Protei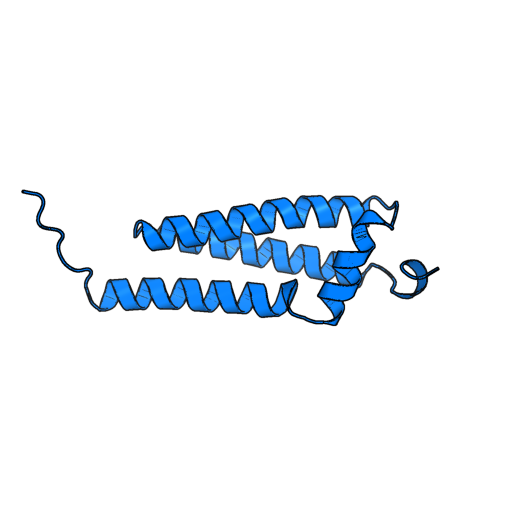n AF-A0A089JV48-F1 (afdb_monomer_lite)

Foldseek 3Di:
DPPPDPDDPVLVVLLVVLVVLLVVLCCVQCVPPLNVVLLVLLVVDPDPLSVVLVVLVVVLVVLSVQLNVCSVVSVSVSSVVSSVVSVVSSVVSVVSSVPDDPVSSVD

Sequence (107 aa):
MDLISEPSVLQLYKKSFILELLQTKIQEFYYNSQNQHKLSLLSLHPSNLARQIEEDLIIIDELIIGIERNVGCGNLKRALHFLWILQDLIIQSQEQLNKLDYLELVG

pLDDT: mean 88.79, std 13.88, range [40.84, 98.56]

Secondary structure (DSSP, 8-state):
----PPPPHHHHHHHHHHHHHHHHHHHHHHS-HHHHHHHHHGGG---HHHHHHHHHHHHHHHHHHHHHHHHHTT-HHHHHHHHHHHHHHHHHHHHHHHHS-TTTS--

Structure (mmCIF, N/CA/C/O backbone):
data_AF-A0A089JV48-F1
#
_entry.id   AF-A0A089JV48-F1
#
loop_
_atom_site.group_PDB
_atom_site.id
_atom_site.type_symbol
_atom_site.label_atom_id
_atom_site.label_alt_id
_atom_site.label_comp_id
_atom_site.label_asym_id
_atom_site.label_entity_id
_atom_site.label_seq_id
_atom_site.pdbx_PDB_ins_code
_atom_site.Cartn_x
_atom_site.Cartn_y
_atom_site.Cartn_z
_atom_site.occupancy
_atom_site.B_iso_or_equiv
_atom_site.auth_seq_id
_atom_site.auth_comp_id
_atom_site.auth_asym_id
_atom_site.auth_atom_id
_atom_site.pdbx_PDB_model_num
ATOM 1 N N . MET A 1 1 ? 7.020 -5.765 -38.624 1.00 40.84 1 MET A N 1
ATOM 2 C CA . MET A 1 1 ? 7.973 -6.437 -37.719 1.00 40.84 1 MET A CA 1
ATOM 3 C C . MET A 1 1 ? 8.401 -5.389 -36.719 1.00 40.84 1 MET A C 1
ATOM 5 O O . MET A 1 1 ? 9.285 -4.600 -37.026 1.00 40.84 1 MET A O 1
ATOM 9 N N . ASP A 1 2 ? 7.705 -5.313 -35.589 1.00 43.28 2 ASP A N 1
ATOM 10 C CA . ASP A 1 2 ? 8.094 -4.401 -34.519 1.00 43.28 2 ASP A CA 1
ATOM 11 C C . ASP A 1 2 ? 9.310 -5.008 -33.826 1.00 43.28 2 ASP A C 1
ATOM 13 O O . ASP A 1 2 ? 9.220 -6.036 -33.155 1.00 43.28 2 ASP A O 1
ATOM 17 N N . LEU A 1 3 ? 10.476 -4.413 -34.075 1.00 48.50 3 LEU A N 1
ATOM 18 C CA . LEU A 1 3 ? 11.676 -4.672 -33.296 1.00 48.50 3 LEU A CA 1
ATOM 19 C C . LEU A 1 3 ? 11.360 -4.268 -31.857 1.00 48.50 3 LEU A C 1
ATOM 21 O O . LEU A 1 3 ? 11.338 -3.083 -31.529 1.00 48.50 3 LEU A O 1
ATOM 25 N N . ILE A 1 4 ? 11.099 -5.258 -31.005 1.00 57.00 4 ILE A N 1
ATOM 26 C CA . ILE A 1 4 ? 11.140 -5.090 -29.556 1.00 57.00 4 ILE A CA 1
ATOM 27 C C . ILE A 1 4 ? 12.598 -4.757 -29.240 1.00 57.00 4 ILE A C 1
ATOM 29 O O . ILE A 1 4 ? 13.436 -5.640 -29.086 1.00 57.00 4 ILE A O 1
ATOM 33 N N . SER A 1 5 ? 12.930 -3.468 -29.254 1.00 62.91 5 SER A N 1
ATOM 34 C CA . SER A 1 5 ? 14.225 -2.980 -28.806 1.00 62.91 5 SER A CA 1
ATOM 35 C C . SER A 1 5 ? 14.360 -3.348 -27.336 1.00 62.91 5 SER A C 1
ATOM 37 O O . SER A 1 5 ? 13.521 -2.933 -26.529 1.00 62.91 5 SER A O 1
ATOM 39 N N . GLU A 1 6 ? 15.380 -4.132 -26.990 1.00 68.19 6 GLU A N 1
ATOM 40 C CA . GLU A 1 6 ? 15.662 -4.458 -25.596 1.00 68.19 6 GLU A CA 1
ATOM 41 C C . GLU A 1 6 ? 15.751 -3.165 -24.767 1.00 68.19 6 GLU A C 1
ATOM 43 O O . GLU A 1 6 ? 16.364 -2.181 -25.205 1.00 68.19 6 GLU A O 1
ATOM 48 N N . PRO A 1 7 ? 15.108 -3.116 -23.587 1.00 70.81 7 PRO A N 1
ATOM 49 C CA . PRO A 1 7 ? 15.175 -1.942 -22.734 1.00 70.81 7 PRO A CA 1
ATOM 50 C C . PRO A 1 7 ? 16.629 -1.680 -22.342 1.00 70.81 7 PRO A C 1
ATOM 52 O O . PRO A 1 7 ? 17.348 -2.586 -21.923 1.00 70.81 7 PRO A O 1
ATOM 55 N N . SER A 1 8 ? 17.067 -0.423 -22.450 1.00 84.81 8 SER A N 1
ATOM 56 C CA . SER A 1 8 ? 18.427 -0.060 -22.054 1.00 84.81 8 SER A CA 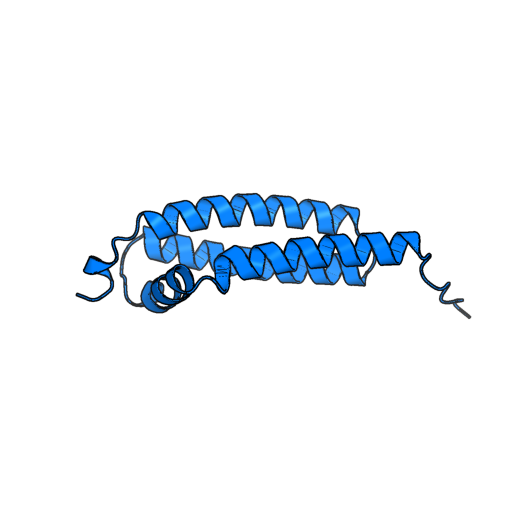1
ATOM 57 C C . SER A 1 8 ? 18.671 -0.395 -20.579 1.00 84.81 8 SER A C 1
ATOM 59 O O . SER A 1 8 ? 17.765 -0.291 -19.747 1.00 84.81 8 SER A O 1
ATOM 61 N N . VAL A 1 9 ? 19.914 -0.735 -20.230 1.00 86.38 9 VAL A N 1
ATOM 62 C CA . VAL A 1 9 ? 20.323 -1.033 -18.842 1.00 86.38 9 VAL A CA 1
ATOM 63 C C . VAL A 1 9 ? 19.876 0.071 -17.874 1.00 86.38 9 VAL A C 1
ATOM 65 O O . VAL A 1 9 ? 19.382 -0.207 -16.784 1.00 86.38 9 VAL A O 1
ATOM 68 N N . LEU A 1 10 ? 19.953 1.335 -18.303 1.00 86.81 10 LEU A N 1
ATOM 69 C CA . LEU A 1 10 ? 19.480 2.477 -17.520 1.00 86.81 10 LEU A CA 1
ATOM 70 C C . LEU A 1 10 ? 17.962 2.449 -17.278 1.00 86.81 10 LEU A C 1
ATOM 72 O O . LEU A 1 10 ? 17.510 2.830 -16.199 1.00 86.81 10 LEU A O 1
ATOM 76 N N . GLN A 1 11 ? 17.157 2.033 -18.260 1.00 87.44 11 GLN A N 1
ATOM 77 C CA . GLN A 1 11 ? 15.716 1.877 -18.055 1.00 87.44 11 GLN A CA 1
ATOM 78 C C . GLN A 1 11 ? 15.400 0.734 -17.092 1.00 87.44 11 GLN A C 1
ATOM 80 O O . GLN A 1 11 ? 14.545 0.911 -16.226 1.00 87.44 11 GLN A O 1
ATOM 85 N N . LEU A 1 12 ? 16.092 -0.402 -17.209 1.00 90.12 12 LEU A N 1
ATOM 86 C CA . LEU A 1 12 ? 15.933 -1.525 -16.282 1.00 90.12 12 LEU A CA 1
ATOM 87 C C . LEU A 1 12 ? 16.265 -1.112 -14.844 1.00 90.12 12 LEU A C 1
ATOM 89 O O . LEU A 1 12 ? 15.479 -1.376 -13.938 1.00 90.12 12 LEU A O 1
ATOM 93 N N . TYR A 1 13 ? 17.359 -0.370 -14.650 1.00 93.38 13 TYR A N 1
ATOM 94 C CA . TYR A 1 13 ? 17.736 0.162 -13.341 1.00 93.38 13 TYR A CA 1
ATOM 95 C C . TYR A 1 13 ? 16.654 1.079 -12.753 1.00 93.38 13 TYR A C 1
ATOM 97 O O . TYR A 1 13 ? 16.238 0.904 -11.610 1.00 93.38 13 TYR A O 1
ATOM 105 N N . LYS A 1 14 ? 16.126 2.020 -13.547 1.00 93.12 14 LYS A N 1
ATOM 106 C CA . LYS A 1 14 ? 15.054 2.923 -13.092 1.00 93.12 14 LYS A CA 1
ATOM 107 C C . LYS A 1 14 ? 13.764 2.177 -12.738 1.00 93.12 14 LYS A C 1
ATOM 109 O O . LYS A 1 14 ? 13.102 2.557 -11.778 1.00 93.12 14 LYS A O 1
ATOM 114 N N . LYS A 1 15 ? 13.403 1.135 -13.497 1.00 95.00 15 LYS A N 1
ATOM 115 C CA . LYS A 1 15 ? 12.260 0.263 -13.175 1.00 95.00 15 LYS A CA 1
ATOM 116 C C . LYS A 1 15 ? 12.474 -0.441 -11.837 1.00 95.00 15 LYS A C 1
ATOM 118 O O . LYS A 1 15 ? 11.607 -0.356 -10.974 1.00 95.00 15 LYS A O 1
ATOM 123 N N . SER A 1 16 ? 13.637 -1.074 -11.666 1.00 95.56 16 SER A N 1
ATOM 124 C CA . SER A 1 16 ? 14.002 -1.786 -10.436 1.00 95.56 16 SER A CA 1
ATOM 125 C C . SER A 1 16 ? 13.942 -0.871 -9.218 1.00 95.56 16 SER A C 1
ATOM 127 O O . SER A 1 16 ? 13.335 -1.231 -8.220 1.00 95.56 16 SER A O 1
ATOM 129 N N . PHE A 1 17 ? 14.496 0.337 -9.327 1.00 96.81 17 PHE A N 1
ATOM 130 C CA . PHE A 1 17 ? 14.506 1.308 -8.236 1.00 96.81 17 PHE A CA 1
ATOM 131 C C . PHE A 1 17 ? 13.095 1.703 -7.770 1.00 96.81 17 PHE A C 1
ATOM 133 O O . PHE A 1 17 ? 12.824 1.739 -6.575 1.00 96.81 17 PHE A O 1
ATOM 140 N N . ILE A 1 18 ? 12.168 1.971 -8.700 1.00 97.31 18 ILE A N 1
ATOM 141 C CA . ILE A 1 18 ? 10.782 2.322 -8.340 1.00 97.31 18 ILE A CA 1
ATOM 142 C C . ILE A 1 18 ? 10.087 1.150 -7.636 1.00 97.31 18 ILE A C 1
ATOM 144 O O . ILE A 1 18 ? 9.384 1.368 -6.652 1.00 97.31 18 ILE A O 1
ATOM 148 N N . LEU A 1 19 ? 10.288 -0.080 -8.120 1.00 97.94 19 LEU A N 1
ATOM 149 C CA . LEU A 1 19 ? 9.699 -1.274 -7.505 1.00 97.94 19 LEU A CA 1
ATOM 150 C C . LEU A 1 19 ? 10.287 -1.559 -6.122 1.00 97.94 19 LEU A C 1
ATOM 152 O O . LEU A 1 19 ? 9.551 -1.946 -5.224 1.00 97.94 19 LEU A O 1
ATOM 156 N N . GLU A 1 20 ? 11.583 -1.332 -5.925 1.00 98.12 20 GLU A N 1
ATOM 157 C CA . GLU A 1 20 ? 12.237 -1.493 -4.624 1.00 98.12 20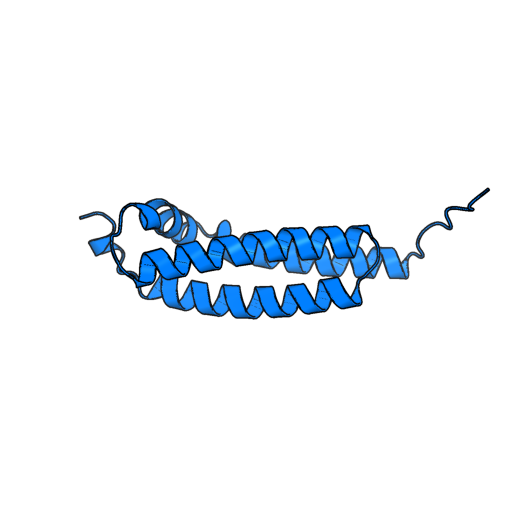 GLU A CA 1
ATOM 158 C C . GLU A 1 20 ? 11.691 -0.499 -3.589 1.00 98.12 20 GLU A C 1
ATOM 160 O O . GLU A 1 20 ? 11.371 -0.879 -2.458 1.00 98.12 20 GLU A O 1
ATOM 165 N N . LEU A 1 21 ? 11.496 0.762 -3.988 1.00 97.81 21 LEU A N 1
ATOM 166 C CA . LEU A 1 21 ? 10.843 1.754 -3.135 1.00 97.81 21 LEU A CA 1
ATOM 167 C C . LEU A 1 21 ? 9.400 1.359 -2.811 1.00 97.81 21 LEU A C 1
ATOM 169 O O . LEU A 1 21 ? 9.017 1.387 -1.644 1.00 97.81 21 LEU A O 1
ATOM 173 N N . LEU A 1 22 ? 8.615 0.959 -3.817 1.00 98.31 22 LEU A N 1
ATOM 174 C CA . LEU A 1 22 ? 7.247 0.475 -3.619 1.00 98.31 22 LEU A CA 1
ATOM 175 C C . LEU A 1 22 ? 7.211 -0.686 -2.618 1.00 98.31 22 LEU A C 1
ATOM 177 O O . LEU A 1 22 ? 6.461 -0.645 -1.644 1.00 98.31 22 LEU A O 1
ATOM 181 N N . GLN A 1 23 ? 8.068 -1.688 -2.821 1.00 97.75 23 GLN A N 1
ATOM 182 C CA . GLN A 1 23 ? 8.156 -2.865 -1.966 1.00 97.75 23 GLN A CA 1
ATOM 183 C C . GLN A 1 23 ? 8.515 -2.494 -0.527 1.00 97.75 23 GLN A C 1
ATOM 185 O O . GLN A 1 23 ? 7.947 -3.058 0.406 1.00 97.75 23 GLN A O 1
ATOM 190 N N . THR A 1 24 ? 9.421 -1.534 -0.342 1.00 97.62 24 THR A N 1
ATOM 191 C CA . THR A 1 24 ? 9.793 -1.026 0.983 1.00 97.62 24 THR A CA 1
ATOM 192 C C . THR A 1 24 ? 8.581 -0.427 1.693 1.00 97.62 24 THR A C 1
ATOM 194 O O . THR A 1 24 ? 8.335 -0.746 2.851 1.00 97.62 24 THR A O 1
ATOM 197 N N . LYS A 1 25 ? 7.762 0.367 0.993 1.00 96.75 25 LYS A N 1
ATOM 198 C CA . LYS A 1 25 ? 6.554 0.976 1.575 1.00 96.75 25 LYS A CA 1
ATOM 199 C C . LYS A 1 25 ? 5.474 -0.030 1.925 1.00 96.75 25 LYS A C 1
ATOM 201 O O . LYS A 1 25 ? 4.894 0.057 3.004 1.00 96.75 25 LYS A O 1
ATOM 206 N N . ILE A 1 26 ? 5.270 -1.028 1.072 1.00 96.50 26 ILE A N 1
ATOM 207 C CA . ILE A 1 26 ? 4.374 -2.145 1.376 1.00 96.50 26 ILE A CA 1
ATOM 208 C C . ILE A 1 26 ? 4.872 -2.899 2.621 1.00 96.50 26 ILE A C 1
ATOM 210 O O . ILE A 1 26 ? 4.074 -3.224 3.495 1.00 96.50 26 ILE A O 1
ATOM 214 N N . GLN A 1 27 ? 6.181 -3.150 2.738 1.00 95.56 27 GLN A N 1
ATOM 215 C CA . GLN A 1 27 ? 6.763 -3.826 3.905 1.00 95.56 27 GLN A CA 1
ATOM 216 C C . GLN A 1 27 ? 6.595 -3.023 5.196 1.00 95.56 27 GLN A C 1
ATOM 218 O O . GLN A 1 27 ? 6.111 -3.560 6.191 1.00 95.56 27 GLN A O 1
ATOM 223 N N . GLU A 1 28 ? 6.941 -1.737 5.169 1.00 94.44 28 GLU A N 1
ATOM 224 C CA . GLU A 1 28 ? 6.833 -0.840 6.323 1.00 94.44 28 GLU A CA 1
ATOM 225 C C . GLU A 1 28 ? 5.389 -0.707 6.825 1.00 94.44 28 GLU A C 1
ATOM 227 O O . GLU A 1 28 ? 5.172 -0.645 8.035 1.00 94.44 28 GLU A O 1
ATOM 232 N N . PHE A 1 29 ? 4.407 -0.686 5.917 1.00 95.69 29 PHE A N 1
ATOM 233 C CA . PHE A 1 29 ? 3.008 -0.462 6.270 1.00 95.69 29 PHE A CA 1
ATOM 234 C C . PHE A 1 29 ? 2.223 -1.761 6.493 1.00 95.69 29 PHE A C 1
ATOM 236 O O . PHE A 1 29 ? 1.752 -2.004 7.602 1.00 95.69 29 PHE A O 1
ATOM 243 N N . TYR A 1 30 ? 2.105 -2.621 5.477 1.00 93.38 30 TYR A N 1
ATOM 244 C CA . TYR A 1 30 ? 1.256 -3.818 5.527 1.00 93.38 30 TYR A CA 1
ATOM 245 C C . TYR A 1 30 ? 1.896 -5.010 6.228 1.00 93.38 30 TYR A C 1
ATOM 247 O O . TYR A 1 30 ? 1.173 -5.856 6.744 1.00 93.38 30 TYR A O 1
ATOM 255 N N . TYR A 1 31 ? 3.224 -5.124 6.222 1.00 92.31 31 TYR A N 1
ATOM 256 C CA . TYR A 1 31 ? 3.916 -6.278 6.813 1.00 92.31 31 TYR A CA 1
ATOM 257 C 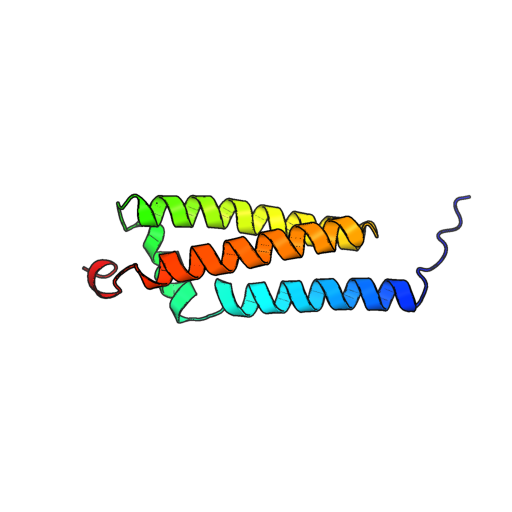C . TYR A 1 31 ? 4.512 -5.993 8.191 1.00 92.31 31 TYR A C 1
ATOM 259 O O . TYR A 1 31 ? 5.062 -6.888 8.834 1.00 92.31 31 TYR A O 1
ATOM 267 N N . ASN A 1 32 ? 4.329 -4.778 8.704 1.00 92.50 32 ASN A N 1
ATOM 268 C CA . ASN A 1 32 ? 4.555 -4.494 10.108 1.00 92.50 32 ASN A CA 1
ATOM 269 C C . ASN A 1 32 ? 3.507 -5.229 10.961 1.00 92.50 32 ASN A C 1
ATOM 271 O O . ASN A 1 32 ? 2.308 -4.990 10.829 1.00 92.50 32 ASN A O 1
ATOM 275 N N . SER A 1 33 ? 3.955 -6.104 11.864 1.00 89.31 33 SER A N 1
ATOM 276 C CA . SER A 1 33 ? 3.071 -6.962 12.666 1.00 89.31 33 SER A CA 1
ATOM 277 C C . SER A 1 33 ? 2.061 -6.190 13.524 1.00 89.31 33 SER A C 1
ATOM 279 O O . SER A 1 33 ? 0.951 -6.672 13.741 1.00 89.31 33 SER A O 1
ATOM 281 N N . GLN A 1 34 ? 2.415 -4.989 13.992 1.00 87.31 34 GLN A N 1
ATOM 282 C CA . GLN A 1 34 ? 1.497 -4.121 14.736 1.00 87.31 34 GLN A CA 1
ATOM 283 C C . GLN A 1 34 ? 0.364 -3.630 13.833 1.00 87.31 34 GLN A C 1
ATOM 285 O O . GLN A 1 34 ? -0.815 -3.755 14.171 1.00 87.31 34 GLN A O 1
ATOM 290 N N . ASN A 1 35 ? 0.719 -3.138 12.647 1.00 92.75 35 ASN A N 1
ATOM 291 C CA . ASN A 1 35 ? -0.262 -2.684 11.674 1.00 92.75 35 ASN A CA 1
ATOM 292 C C . ASN A 1 35 ? -1.156 -3.838 11.220 1.00 92.75 35 ASN A C 1
ATOM 294 O O . ASN A 1 35 ? -2.368 -3.692 11.267 1.00 92.75 35 ASN A O 1
ATOM 298 N N . GLN A 1 36 ? -0.593 -5.000 10.872 1.00 92.19 36 GLN A N 1
ATOM 299 C CA . GLN A 1 36 ? -1.368 -6.183 10.468 1.00 92.19 36 GLN A CA 1
ATOM 300 C C . GLN A 1 36 ? -2.475 -6.523 11.458 1.00 92.19 36 GLN A C 1
ATOM 302 O O . GLN A 1 36 ? -3.616 -6.761 11.062 1.00 92.19 36 GLN A O 1
ATOM 307 N N . HIS A 1 37 ? -2.144 -6.511 12.749 1.00 87.19 37 HIS A N 1
ATOM 308 C CA . HIS A 1 37 ? -3.120 -6.793 13.782 1.00 87.19 37 HIS A CA 1
ATOM 309 C C . HIS A 1 37 ? -4.233 -5.740 13.805 1.00 87.19 37 HIS A C 1
ATOM 311 O O . HIS A 1 37 ? -5.405 -6.102 13.748 1.00 87.19 37 HIS A O 1
ATOM 317 N N . LYS A 1 38 ? -3.896 -4.445 13.788 1.00 89.38 38 LYS A N 1
ATOM 318 C CA . LYS A 1 38 ? -4.901 -3.369 13.761 1.00 89.38 38 LYS A CA 1
ATOM 319 C C . LYS A 1 38 ? -5.775 -3.407 12.513 1.00 89.38 38 LYS A C 1
ATOM 321 O O . LYS A 1 38 ? -6.992 -3.317 12.628 1.00 89.38 38 LYS A O 1
ATOM 326 N N . LEU A 1 39 ? -5.164 -3.585 11.343 1.00 91.88 39 LEU A N 1
ATOM 327 C CA . LEU A 1 39 ? -5.859 -3.683 10.061 1.00 91.88 39 LEU A CA 1
ATOM 328 C C . LEU A 1 39 ? -6.860 -4.846 10.062 1.00 91.88 39 LEU A C 1
ATOM 330 O O . LEU A 1 39 ? -7.990 -4.676 9.617 1.00 91.88 39 LEU A O 1
ATOM 334 N N . SER A 1 40 ? -6.493 -6.000 10.638 1.00 89.81 40 SER A N 1
ATOM 335 C CA . SER A 1 40 ? -7.398 -7.157 10.740 1.00 89.81 40 SER A CA 1
ATOM 336 C C . SER A 1 40 ? -8.637 -6.914 11.609 1.00 89.81 40 SER A C 1
ATOM 338 O O . SER A 1 40 ? -9.628 -7.628 11.470 1.00 89.81 40 SER A O 1
ATOM 340 N N . LEU A 1 41 ? -8.594 -5.909 12.487 1.00 87.62 41 LEU A N 1
ATOM 341 C CA . LEU A 1 41 ? -9.663 -5.586 13.428 1.00 87.62 41 LEU A CA 1
ATOM 342 C C . LEU A 1 41 ? -10.522 -4.395 12.973 1.00 87.62 41 LEU A C 1
ATOM 344 O O . LEU A 1 41 ? -11.540 -4.126 13.603 1.00 87.62 41 LEU A O 1
ATOM 348 N N . LEU A 1 42 ? -10.163 -3.702 11.882 1.00 87.81 42 LEU A N 1
ATOM 349 C CA . LEU A 1 42 ? -10.884 -2.509 11.411 1.00 87.81 42 LEU A CA 1
ATOM 350 C C . LEU A 1 42 ? -12.375 -2.775 11.188 1.00 87.81 42 LEU A C 1
ATOM 352 O O . LEU A 1 42 ? -13.207 -2.061 11.741 1.00 87.81 42 LEU A O 1
ATOM 356 N N . SER A 1 43 ? -12.702 -3.857 10.476 1.00 84.19 43 SER A N 1
ATOM 357 C CA . SER A 1 43 ? -14.090 -4.239 10.171 1.00 84.19 43 SER A CA 1
ATOM 358 C C . SER A 1 43 ? -14.940 -4.562 11.405 1.00 84.19 43 SER A C 1
ATOM 360 O O . SER A 1 43 ? -16.170 -4.543 11.341 1.00 84.19 43 SER A O 1
ATOM 362 N N . LEU A 1 44 ? -14.295 -4.857 12.537 1.00 82.81 44 LEU A N 1
ATOM 363 C CA . LEU A 1 44 ? -14.957 -5.142 13.808 1.00 82.81 44 LEU A CA 1
ATOM 364 C C . LEU A 1 44 ? -15.203 -3.870 14.626 1.00 82.81 44 LEU A C 1
ATOM 366 O O . LEU A 1 44 ? -15.984 -3.902 15.574 1.00 82.81 44 LEU A O 1
ATOM 370 N N . HIS A 1 45 ? -14.567 -2.753 14.263 1.00 80.75 45 HIS A N 1
ATOM 371 C CA . HIS A 1 45 ? -14.626 -1.508 15.011 1.00 80.75 45 HIS A CA 1
ATOM 372 C C . HIS A 1 45 ? -15.571 -0.499 14.334 1.00 80.75 45 HIS A C 1
ATOM 374 O O . HIS A 1 45 ? -15.209 0.114 13.328 1.00 80.75 45 HIS A O 1
ATOM 380 N N . PRO A 1 46 ? -16.768 -0.230 14.888 1.00 79.25 46 PRO A N 1
ATOM 381 C CA . PRO A 1 46 ? -17.772 0.626 14.255 1.00 79.25 46 PRO A CA 1
ATOM 382 C C . PRO A 1 46 ? -17.479 2.124 14.467 1.00 79.25 46 PRO A C 1
ATOM 384 O O . PRO A 1 46 ? -18.330 2.873 14.948 1.00 79.25 46 PRO A O 1
ATOM 387 N N . SER A 1 47 ? -16.271 2.590 14.130 1.00 86.56 47 SER A N 1
ATOM 388 C CA . SER A 1 47 ? -15.915 4.014 14.178 1.00 86.56 47 SER A CA 1
ATOM 389 C C . SER A 1 47 ? -15.738 4.605 12.786 1.00 86.56 47 SER A C 1
ATOM 391 O O . SER A 1 47 ? -15.280 3.952 11.851 1.00 86.56 47 SER A O 1
ATOM 393 N N . ASN A 1 48 ? -16.054 5.897 12.661 1.00 88.38 48 ASN A N 1
ATOM 394 C CA . ASN A 1 48 ? -15.808 6.646 11.427 1.00 88.38 48 ASN A CA 1
ATOM 395 C C . ASN A 1 48 ? -14.327 6.631 11.030 1.00 88.38 48 ASN A C 1
ATOM 397 O O . ASN A 1 48 ? -14.026 6.633 9.843 1.00 88.38 48 ASN A O 1
ATOM 401 N N . LEU A 1 49 ? -13.424 6.593 12.016 1.00 89.31 49 LEU A N 1
ATOM 402 C CA . LEU A 1 49 ? -11.989 6.501 11.778 1.00 89.31 49 LEU A CA 1
ATOM 403 C C . LEU A 1 49 ? -11.606 5.146 11.170 1.00 89.31 49 LEU A C 1
ATOM 405 O O . LEU A 1 49 ? -10.859 5.123 10.202 1.00 89.31 49 LEU A O 1
ATOM 409 N N . ALA A 1 50 ? -12.140 4.036 11.692 1.00 89.81 50 ALA A N 1
ATOM 410 C CA . ALA A 1 50 ? -11.876 2.709 11.139 1.00 89.81 50 ALA A CA 1
ATOM 411 C C . ALA A 1 50 ? -12.368 2.599 9.688 1.00 89.81 50 ALA A C 1
ATOM 413 O O . ALA A 1 50 ? -11.608 2.182 8.819 1.00 89.81 50 ALA A O 1
ATOM 414 N N . ARG A 1 51 ? -13.585 3.085 9.406 1.00 91.06 51 ARG A N 1
ATOM 415 C CA . ARG A 1 51 ? -14.132 3.129 8.041 1.00 91.06 51 ARG A CA 1
ATOM 416 C C . ARG A 1 51 ? -13.284 3.984 7.096 1.00 91.06 51 ARG A C 1
ATOM 418 O O . ARG A 1 51 ? -13.070 3.598 5.955 1.00 91.06 51 ARG A O 1
ATOM 425 N N . GLN A 1 52 ? -12.798 5.135 7.563 1.00 92.69 52 GLN A N 1
ATOM 426 C CA . GLN A 1 52 ? -11.920 5.987 6.761 1.00 92.69 52 GLN A CA 1
ATOM 427 C C . GLN A 1 52 ? -10.601 5.278 6.429 1.00 92.69 52 GLN A C 1
ATOM 429 O O . GLN A 1 52 ? -10.164 5.330 5.286 1.00 92.69 52 GLN A O 1
ATOM 434 N N . ILE A 1 5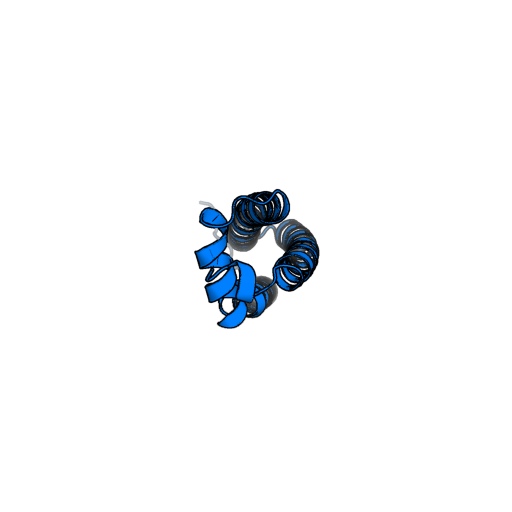3 ? -10.006 4.574 7.397 1.00 93.50 53 ILE A N 1
ATOM 435 C CA . ILE A 1 53 ? -8.800 3.782 7.143 1.00 93.50 53 ILE A CA 1
ATOM 436 C C . ILE A 1 53 ? -9.099 2.701 6.097 1.00 93.50 53 ILE A C 1
ATOM 438 O O . ILE A 1 53 ? -8.322 2.553 5.166 1.00 93.50 53 ILE A O 1
ATOM 442 N N . GLU A 1 54 ? -10.220 1.977 6.190 1.00 93.31 54 GLU A N 1
ATOM 443 C CA . GLU A 1 54 ? -10.599 0.975 5.177 1.00 93.31 54 GLU A CA 1
ATOM 444 C C . GLU A 1 54 ? -10.751 1.574 3.768 1.00 93.31 54 GLU A C 1
ATOM 446 O O . GLU A 1 54 ? -10.285 0.982 2.795 1.00 93.31 54 GLU A O 1
ATOM 451 N N . GLU A 1 55 ? -11.361 2.757 3.650 1.00 94.69 55 GLU A N 1
ATOM 452 C CA . GLU A 1 55 ? -11.463 3.489 2.381 1.00 94.69 55 GLU A CA 1
ATOM 453 C C . GLU A 1 55 ? -10.072 3.877 1.843 1.00 94.69 55 GLU A C 1
ATOM 455 O O . GLU A 1 55 ? -9.796 3.687 0.655 1.00 94.69 55 GLU A O 1
ATOM 460 N N . ASP A 1 56 ? -9.168 4.339 2.712 1.00 95.62 56 ASP A N 1
ATOM 461 C CA . ASP A 1 56 ? -7.787 4.663 2.345 1.00 95.62 56 ASP A CA 1
ATOM 462 C C . ASP A 1 56 ? -7.010 3.416 1.877 1.00 95.62 56 ASP A C 1
ATOM 464 O O . ASP A 1 56 ? -6.259 3.499 0.904 1.00 95.62 56 ASP A O 1
ATOM 468 N N . LEU A 1 57 ? -7.211 2.246 2.503 1.00 95.94 57 LEU A N 1
ATOM 469 C CA . LEU A 1 57 ? -6.565 0.985 2.098 1.00 95.94 57 LEU A CA 1
ATOM 470 C C . LEU A 1 57 ? -6.941 0.575 0.670 1.00 95.94 57 LEU A C 1
ATOM 472 O O . LEU A 1 57 ? -6.079 0.140 -0.091 1.00 95.94 57 LEU A O 1
ATOM 476 N N . ILE A 1 58 ? -8.203 0.768 0.275 1.00 96.88 58 ILE A N 1
ATOM 477 C CA . ILE A 1 58 ? -8.650 0.498 -1.100 1.00 96.88 58 ILE A CA 1
ATOM 478 C C . ILE A 1 58 ? -7.873 1.379 -2.085 1.00 96.88 58 ILE A C 1
ATOM 480 O O . ILE A 1 58 ? -7.374 0.897 -3.103 1.00 96.88 58 ILE A O 1
ATOM 484 N N . ILE A 1 59 ? -7.726 2.668 -1.770 1.00 97.81 59 ILE A N 1
ATOM 485 C CA . ILE A 1 59 ? -6.989 3.614 -2.616 1.00 97.81 59 ILE A CA 1
ATOM 486 C C . ILE A 1 59 ? -5.493 3.261 -2.649 1.00 97.81 59 ILE A C 1
ATOM 488 O O . ILE A 1 59 ? -4.867 3.327 -3.709 1.00 97.81 59 ILE A O 1
ATOM 492 N N . ILE A 1 60 ? -4.913 2.863 -1.513 1.00 97.88 60 ILE A N 1
ATOM 493 C CA . ILE A 1 60 ? -3.530 2.375 -1.417 1.00 97.88 60 ILE A CA 1
ATOM 494 C C . ILE A 1 60 ? -3.314 1.193 -2.372 1.00 97.88 60 ILE A C 1
ATOM 496 O O . ILE A 1 60 ? -2.358 1.210 -3.152 1.00 97.88 60 ILE A O 1
ATOM 500 N N . ASP A 1 61 ? -4.210 0.208 -2.371 1.00 97.94 61 ASP A N 1
ATOM 501 C CA . ASP A 1 61 ? -4.108 -0.974 -3.231 1.00 97.94 61 ASP A CA 1
ATOM 502 C C . ASP A 1 61 ? -4.220 -0.611 -4.720 1.00 97.94 61 ASP A C 1
ATOM 504 O O . ASP A 1 61 ? -3.434 -1.082 -5.552 1.00 97.94 61 ASP A O 1
ATOM 508 N N . GLU A 1 62 ? -5.134 0.297 -5.074 1.00 98.19 62 GLU A N 1
ATOM 509 C CA . GLU A 1 62 ? -5.247 0.816 -6.440 1.00 98.19 62 GLU A CA 1
ATOM 510 C C . GLU A 1 62 ? -3.981 1.559 -6.890 1.00 98.19 62 GLU A C 1
ATOM 512 O O . GLU A 1 62 ? -3.537 1.409 -8.037 1.00 98.19 62 GLU A O 1
ATOM 517 N N . LEU A 1 63 ? -3.365 2.341 -5.998 1.00 98.31 63 LEU A N 1
ATOM 518 C CA . LEU A 1 63 ? -2.109 3.037 -6.271 1.00 98.31 63 LEU A CA 1
ATOM 519 C C . LEU A 1 63 ? -0.958 2.051 -6.484 1.00 98.31 63 LEU A C 1
ATOM 521 O O . LEU A 1 63 ? -0.195 2.238 -7.433 1.00 98.31 63 LEU A O 1
ATOM 525 N N . ILE A 1 64 ? -0.855 0.992 -5.673 1.00 98.25 64 ILE A N 1
ATOM 526 C CA . ILE A 1 64 ? 0.151 -0.072 -5.834 1.00 98.25 64 ILE A CA 1
ATOM 527 C C . ILE A 1 64 ? 0.039 -0.692 -7.233 1.00 98.25 64 ILE A C 1
ATOM 529 O O . ILE A 1 64 ? 1.004 -0.653 -8.004 1.00 98.25 64 ILE A O 1
ATOM 533 N N . ILE A 1 65 ? -1.157 -1.156 -7.610 1.00 98.38 65 ILE A N 1
ATOM 534 C CA . ILE A 1 65 ? -1.423 -1.736 -8.938 1.00 98.38 65 ILE A CA 1
ATOM 535 C C . ILE A 1 65 ? -1.095 -0.722 -10.042 1.00 98.38 65 ILE A C 1
ATOM 537 O O . ILE A 1 65 ? -0.493 -1.049 -11.073 1.00 98.38 65 ILE A O 1
ATOM 541 N N . GLY A 1 66 ? -1.474 0.541 -9.835 1.00 98.25 66 GLY A N 1
ATOM 542 C CA . GLY A 1 66 ? -1.178 1.638 -10.744 1.00 98.25 66 GLY A CA 1
ATOM 543 C C . GLY A 1 66 ? 0.323 1.833 -10.965 1.00 98.25 66 GLY A C 1
ATOM 544 O O . GLY A 1 66 ? 0.750 2.027 -12.109 1.00 98.25 66 GLY A O 1
ATOM 545 N N . ILE A 1 67 ? 1.134 1.778 -9.909 1.00 98.56 67 ILE A N 1
ATOM 546 C CA . ILE A 1 67 ? 2.592 1.920 -9.983 1.00 98.56 67 ILE A CA 1
ATOM 547 C C . ILE A 1 67 ? 3.186 0.746 -10.757 1.00 98.56 67 ILE A C 1
ATOM 549 O O . ILE A 1 67 ? 3.876 0.978 -11.753 1.00 98.56 67 ILE A O 1
ATOM 553 N N . GLU A 1 68 ? 2.871 -0.491 -10.370 1.00 98.00 68 GLU A N 1
ATOM 554 C CA . GLU A 1 68 ? 3.387 -1.704 -11.016 1.00 98.00 68 GLU A CA 1
ATOM 555 C C . GLU A 1 68 ? 3.069 -1.727 -12.513 1.00 98.00 68 GLU A C 1
ATOM 557 O O . GLU A 1 68 ? 3.958 -1.927 -13.348 1.00 98.00 68 GLU A O 1
ATOM 562 N N . ARG A 1 69 ? 1.820 -1.413 -12.879 1.00 98.06 69 ARG A N 1
ATOM 563 C CA . ARG A 1 69 ? 1.395 -1.326 -14.279 1.00 98.06 69 ARG A CA 1
ATOM 564 C C . ARG A 1 69 ? 2.190 -0.275 -15.049 1.00 98.06 69 ARG A C 1
ATOM 566 O O . ARG A 1 69 ? 2.644 -0.538 -16.163 1.00 98.06 69 ARG A O 1
ATOM 573 N N . ASN A 1 70 ? 2.370 0.920 -14.483 1.00 97.88 70 ASN A N 1
ATOM 574 C CA . ASN A 1 70 ? 3.121 1.984 -15.151 1.00 97.88 70 ASN A CA 1
ATOM 575 C C . ASN A 1 70 ? 4.615 1.641 -15.276 1.00 97.88 70 ASN A C 1
ATOM 577 O O . ASN A 1 70 ? 5.206 1.934 -16.317 1.00 97.88 70 ASN A O 1
ATOM 581 N N . VAL A 1 71 ? 5.217 0.974 -14.286 1.00 97.00 71 VAL A N 1
ATOM 582 C CA . VAL A 1 71 ? 6.587 0.444 -14.390 1.00 97.00 71 VAL A CA 1
ATOM 583 C C . VAL A 1 71 ? 6.682 -0.605 -15.502 1.00 97.00 71 VAL A C 1
ATOM 585 O O . VAL A 1 71 ? 7.572 -0.515 -16.358 1.00 97.00 71 VAL A O 1
ATOM 588 N N . GLY A 1 72 ? 5.744 -1.555 -15.546 1.00 93.88 72 GLY A N 1
ATOM 589 C CA . GLY A 1 72 ? 5.655 -2.590 -16.578 1.00 93.88 72 GLY A CA 1
ATOM 590 C C . GLY A 1 72 ? 5.610 -1.992 -17.985 1.00 93.88 72 GLY A C 1
ATOM 591 O O . GLY A 1 72 ? 6.458 -2.309 -18.822 1.00 93.88 72 GLY A O 1
ATOM 592 N N . CYS A 1 73 ? 4.724 -1.015 -18.200 1.00 93.62 73 CYS A N 1
ATOM 593 C CA . CYS A 1 73 ? 4.576 -0.290 -19.467 1.00 93.62 73 CYS A CA 1
ATOM 594 C C . CYS A 1 73 ? 5.697 0.728 -19.764 1.00 93.62 73 CYS A C 1
ATOM 596 O O . CYS A 1 73 ? 5.669 1.370 -20.809 1.00 93.62 73 CYS A O 1
ATOM 598 N N . GLY A 1 74 ? 6.671 0.920 -18.866 1.00 92.81 74 GLY A N 1
ATOM 599 C CA . GLY A 1 74 ? 7.764 1.884 -19.053 1.00 92.81 74 GLY A CA 1
ATOM 600 C C . GLY A 1 74 ? 7.383 3.352 -18.824 1.00 92.81 74 GLY A C 1
ATOM 601 O O . GLY A 1 74 ? 8.202 4.240 -19.058 1.00 92.81 74 GLY A O 1
ATOM 602 N N . ASN A 1 75 ? 6.183 3.636 -18.313 1.00 96.00 75 ASN A N 1
ATOM 603 C CA . ASN A 1 75 ? 5.747 4.981 -17.942 1.00 96.00 75 ASN A CA 1
ATOM 604 C C . ASN A 1 75 ? 6.266 5.375 -16.548 1.00 96.00 75 ASN A C 1
ATOM 606 O O . ASN A 1 75 ? 5.511 5.562 -15.591 1.00 96.00 75 ASN A O 1
ATOM 610 N N . LEU A 1 76 ? 7.588 5.507 -16.431 1.00 96.00 76 LEU A N 1
ATOM 611 C CA . LEU A 1 76 ? 8.259 5.684 -15.138 1.00 96.00 76 LEU A CA 1
ATOM 612 C C . LEU A 1 76 ? 7.915 7.015 -14.462 1.00 96.00 76 LEU A C 1
ATOM 614 O O . LEU A 1 76 ? 7.871 7.091 -13.240 1.00 96.00 76 LEU A O 1
ATOM 618 N N . LYS A 1 77 ? 7.623 8.059 -15.248 1.00 96.50 77 LYS A N 1
ATOM 619 C CA . LYS A 1 77 ? 7.204 9.362 -14.715 1.00 96.50 77 LYS A CA 1
ATOM 620 C C . LYS A 1 77 ? 5.872 9.253 -13.972 1.00 96.50 77 LYS A C 1
ATOM 622 O O . LYS A 1 77 ? 5.737 9.800 -12.882 1.00 96.50 77 LYS A O 1
ATOM 627 N N . ARG A 1 78 ? 4.896 8.542 -14.549 1.00 97.75 78 ARG A N 1
ATOM 628 C CA . ARG A 1 78 ? 3.590 8.336 -13.911 1.00 97.75 78 ARG A CA 1
ATOM 629 C C . ARG A 1 78 ? 3.684 7.377 -12.729 1.00 97.75 78 ARG A C 1
ATOM 631 O O . ARG A 1 78 ? 3.065 7.648 -11.710 1.00 97.75 78 ARG A O 1
ATOM 638 N N . ALA A 1 79 ? 4.499 6.326 -12.840 1.00 98.19 79 ALA A N 1
ATOM 639 C CA . ALA A 1 79 ? 4.782 5.431 -11.720 1.00 98.19 79 ALA A CA 1
ATOM 640 C C . ALA A 1 79 ? 5.360 6.194 -10.517 1.00 98.19 79 ALA A C 1
ATOM 642 O O . ALA A 1 79 ? 4.864 6.045 -9.409 1.00 98.19 79 ALA A O 1
ATOM 643 N N . LEU A 1 80 ? 6.346 7.071 -10.739 1.00 97.44 80 LEU A N 1
ATOM 644 C CA . LEU A 1 80 ? 6.933 7.885 -9.673 1.00 97.44 80 LEU A CA 1
ATOM 645 C C . LEU A 1 80 ? 5.919 8.859 -9.057 1.00 97.44 80 LEU A C 1
ATOM 647 O O . LEU A 1 80 ? 5.904 9.044 -7.846 1.00 97.44 80 LEU A O 1
ATOM 651 N N . HIS A 1 81 ? 5.056 9.460 -9.879 1.00 97.94 81 HIS A N 1
ATOM 652 C CA . HIS A 1 81 ? 3.997 10.336 -9.383 1.00 97.94 81 HIS A CA 1
ATOM 653 C C . HIS A 1 81 ? 3.006 9.587 -8.481 1.00 97.94 81 HIS A C 1
ATOM 655 O O . HIS A 1 81 ? 2.677 10.074 -7.406 1.00 97.94 81 HIS A O 1
ATOM 661 N N . PHE A 1 82 ? 2.577 8.387 -8.879 1.00 98.44 82 PHE A N 1
ATOM 662 C CA . PHE A 1 82 ? 1.720 7.547 -8.040 1.00 98.44 82 PHE A CA 1
ATOM 663 C C . PHE A 1 82 ? 2.434 7.069 -6.775 1.00 98.44 82 PHE A C 1
ATOM 665 O O . PHE A 1 82 ? 1.816 7.045 -5.720 1.00 98.44 82 PHE A O 1
ATOM 672 N N . LEU A 1 83 ? 3.735 6.767 -6.848 1.00 98.12 83 LEU A N 1
ATOM 673 C CA . LEU A 1 83 ? 4.536 6.403 -5.678 1.00 98.12 83 LEU A CA 1
ATOM 674 C C . LEU A 1 83 ? 4.591 7.534 -4.640 1.00 98.12 83 LEU A C 1
ATOM 676 O O . LEU A 1 83 ? 4.543 7.268 -3.445 1.00 98.12 83 LEU A O 1
ATOM 680 N N . TRP A 1 84 ? 4.662 8.792 -5.082 1.00 98.19 84 TRP A N 1
ATOM 681 C CA . TRP A 1 84 ? 4.584 9.947 -4.182 1.00 98.19 84 TRP A CA 1
ATOM 682 C C . TRP A 1 84 ? 3.216 10.071 -3.512 1.00 98.19 84 TRP A C 1
ATOM 684 O O . TRP A 1 84 ? 3.151 10.245 -2.302 1.00 98.19 84 TRP A O 1
ATOM 694 N N . ILE A 1 85 ? 2.129 9.925 -4.274 1.00 98.12 85 ILE A N 1
ATOM 695 C CA . ILE A 1 85 ? 0.771 9.959 -3.710 1.00 98.12 85 ILE A CA 1
ATOM 696 C C . ILE A 1 85 ? 0.587 8.820 -2.696 1.00 98.12 85 ILE A C 1
ATOM 698 O O . ILE A 1 85 ? 0.063 9.039 -1.608 1.00 98.12 85 ILE A O 1
ATOM 702 N N . LEU A 1 86 ? 1.071 7.620 -3.029 1.00 98.38 86 LEU A N 1
ATOM 703 C CA . LEU A 1 86 ? 1.054 6.462 -2.140 1.00 98.38 86 LEU A CA 1
ATOM 704 C C . LEU A 1 86 ? 1.801 6.744 -0.831 1.00 98.38 86 LEU A C 1
ATOM 706 O O . LEU A 1 86 ? 1.311 6.392 0.235 1.00 98.38 86 LEU A O 1
ATOM 710 N N . GLN A 1 87 ? 2.972 7.382 -0.902 1.00 97.56 87 GLN A N 1
ATOM 711 C CA . GLN A 1 87 ? 3.758 7.736 0.279 1.00 97.56 87 GLN A CA 1
ATOM 712 C C . GLN A 1 87 ? 2.980 8.650 1.232 1.00 97.56 87 GLN A C 1
ATOM 714 O O . GLN A 1 87 ? 2.983 8.399 2.438 1.00 97.56 87 GLN A O 1
ATOM 719 N N . ASP A 1 88 ? 2.337 9.691 0.703 1.00 97.38 88 ASP A N 1
ATOM 720 C CA . ASP A 1 88 ? 1.562 10.634 1.512 1.00 97.38 88 ASP A CA 1
ATOM 721 C C . ASP A 1 88 ? 0.356 9.945 2.158 1.00 97.38 88 ASP A C 1
ATOM 723 O O . ASP A 1 88 ? 0.107 10.128 3.351 1.00 97.38 88 ASP A O 1
ATOM 727 N N . LEU A 1 89 ? -0.348 9.098 1.400 1.00 97.00 89 LEU A N 1
ATOM 728 C CA . LEU A 1 89 ? -1.499 8.359 1.910 1.00 97.00 89 LEU A CA 1
ATOM 729 C C . LEU A 1 89 ? -1.091 7.350 2.992 1.00 97.00 89 LEU A C 1
ATOM 731 O O . LEU A 1 89 ? -1.703 7.320 4.051 1.00 97.00 89 LEU A O 1
ATOM 735 N N . ILE A 1 90 ? 0.005 6.606 2.796 1.00 96.81 90 ILE A N 1
ATOM 736 C CA . ILE A 1 90 ? 0.546 5.692 3.816 1.00 96.81 90 ILE A CA 1
ATOM 737 C C . ILE A 1 90 ? 0.890 6.439 5.110 1.00 96.81 90 ILE A C 1
ATOM 739 O O . ILE A 1 90 ? 0.598 5.937 6.193 1.00 96.81 90 ILE A O 1
ATOM 743 N N . ILE A 1 91 ? 1.495 7.631 5.029 1.00 96.38 91 ILE A N 1
ATOM 744 C CA . ILE A 1 91 ? 1.801 8.435 6.224 1.00 96.38 91 ILE A CA 1
ATOM 745 C C . ILE A 1 91 ? 0.506 8.807 6.956 1.00 96.38 91 ILE A C 1
ATOM 747 O O . ILE A 1 91 ? 0.406 8.602 8.166 1.00 96.38 91 ILE A O 1
ATOM 751 N N . GLN A 1 92 ? -0.496 9.304 6.228 1.00 95.25 92 GLN A N 1
ATOM 752 C CA . GLN A 1 92 ? -1.784 9.689 6.807 1.00 95.25 92 GLN A CA 1
ATOM 753 C C . GLN A 1 92 ? -2.495 8.496 7.455 1.00 95.25 92 GLN A C 1
ATOM 755 O O . GLN A 1 92 ? -2.900 8.578 8.617 1.00 95.25 92 GLN A O 1
ATOM 760 N N . SER A 1 93 ? -2.597 7.370 6.748 1.00 94.69 93 SER A N 1
ATOM 761 C CA . SER A 1 93 ? -3.229 6.160 7.269 1.00 94.69 93 SER A CA 1
ATOM 762 C C . SER A 1 93 ? -2.450 5.580 8.450 1.00 94.69 93 SER A C 1
ATOM 764 O O . SER A 1 93 ? -3.065 5.114 9.403 1.00 94.69 93 SER A O 1
ATOM 766 N N . GLN A 1 94 ? -1.114 5.670 8.476 1.00 95.12 94 GLN A N 1
ATOM 767 C CA . GLN A 1 94 ? -0.316 5.266 9.640 1.00 95.12 94 GLN A CA 1
ATOM 768 C C . GLN A 1 94 ? -0.626 6.126 10.871 1.00 95.12 94 GLN A C 1
ATOM 770 O O . GLN A 1 94 ? -0.776 5.597 11.974 1.00 95.12 94 GLN A O 1
ATOM 775 N N . GLU A 1 95 ? -0.735 7.446 10.713 1.00 94.31 95 GLU A N 1
ATOM 776 C CA . GLU A 1 95 ? -1.111 8.342 11.810 1.00 94.31 95 GLU A CA 1
ATOM 777 C C . GLU A 1 95 ? -2.519 8.048 12.336 1.00 94.31 95 GLU A C 1
ATOM 779 O O . GLU A 1 95 ? -2.741 8.067 13.547 1.00 94.31 95 GLU A O 1
ATOM 784 N N . GLN A 1 96 ? -3.471 7.762 11.446 1.00 92.06 96 GLN A N 1
ATOM 785 C CA . GLN A 1 96 ? -4.826 7.349 11.817 1.00 92.06 96 GLN A CA 1
ATOM 786 C C . GLN A 1 96 ? -4.818 6.002 12.554 1.00 92.06 96 GLN A C 1
ATOM 788 O O . GLN A 1 96 ? -5.404 5.881 13.629 1.00 92.06 96 GLN A O 1
ATOM 793 N N . LEU A 1 97 ? -4.091 5.016 12.029 1.00 91.12 97 LEU A N 1
ATOM 794 C CA . LEU A 1 97 ? -3.949 3.687 12.618 1.00 91.12 97 LEU A CA 1
ATOM 795 C C . LEU A 1 97 ? -3.311 3.759 14.012 1.00 91.12 97 LEU A C 1
ATOM 797 O O . LEU A 1 97 ? -3.706 3.030 14.920 1.00 91.12 97 LEU A O 1
ATOM 801 N N . ASN A 1 98 ? -2.366 4.676 14.227 1.00 90.19 98 ASN A N 1
ATOM 802 C CA . ASN A 1 98 ? -1.748 4.919 15.532 1.00 90.19 98 ASN A CA 1
ATOM 803 C C . ASN A 1 98 ? -2.713 5.533 16.558 1.00 90.19 98 ASN A C 1
ATOM 805 O O . ASN A 1 98 ? -2.521 5.310 17.751 1.00 90.19 98 ASN A O 1
ATOM 809 N N . LYS A 1 99 ? -3.744 6.267 16.115 1.00 88.38 99 LYS A N 1
ATOM 810 C CA . LYS A 1 99 ? -4.778 6.852 16.989 1.00 88.38 99 LYS A CA 1
ATOM 811 C C . LYS A 1 99 ? -5.824 5.840 17.448 1.00 88.38 99 LYS A C 1
ATOM 813 O O . LYS A 1 99 ? -6.502 6.110 18.432 1.00 88.38 99 LYS A O 1
ATOM 818 N N . LEU A 1 100 ? -5.969 4.709 16.753 1.00 83.56 100 LEU A N 1
ATOM 819 C CA . LEU A 1 100 ? -6.811 3.617 17.233 1.00 83.56 100 LEU A CA 1
ATOM 820 C C . LEU A 1 100 ? -6.167 3.001 18.477 1.00 83.56 100 LEU A C 1
ATOM 822 O O . LEU A 1 100 ? -5.038 2.491 18.413 1.00 83.56 100 LEU A O 1
ATOM 826 N N . ASP A 1 101 ? -6.877 3.071 19.600 1.00 71.25 101 ASP A N 1
ATOM 827 C CA . ASP A 1 101 ? -6.434 2.479 20.853 1.00 71.25 101 ASP A CA 1
ATOM 828 C C . ASP A 1 101 ? -6.546 0.949 20.765 1.00 71.25 101 ASP A C 1
ATOM 830 O O . ASP A 1 101 ? -7.582 0.391 20.401 1.00 71.25 101 ASP A O 1
ATOM 834 N N . TYR A 1 102 ? -5.450 0.250 21.066 1.00 60.69 102 TYR A N 1
ATOM 835 C CA . TYR A 1 102 ? -5.382 -1.211 20.962 1.00 60.69 102 TYR A CA 1
ATOM 836 C C . TYR A 1 102 ? -6.350 -1.906 21.922 1.00 60.69 102 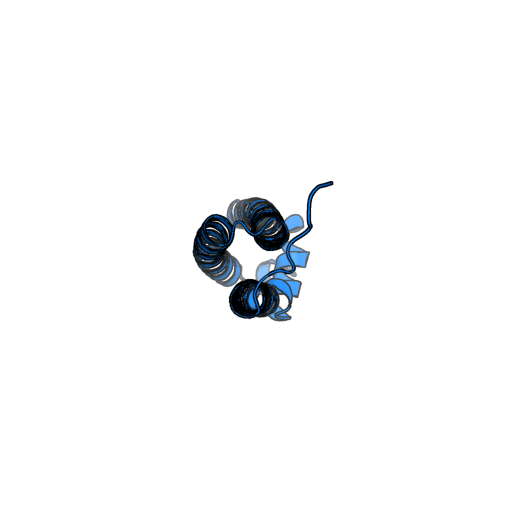TYR A C 1
ATOM 838 O O . TYR A 1 102 ? -6.825 -2.997 21.621 1.00 60.69 102 TYR A O 1
ATOM 846 N N . LEU A 1 103 ? -6.630 -1.289 23.071 1.00 52.59 103 LEU A N 1
ATOM 847 C CA . LEU A 1 103 ? -7.502 -1.863 24.094 1.00 52.59 103 LEU A CA 1
ATOM 848 C C . LEU A 1 103 ? -8.990 -1.789 23.714 1.00 52.59 103 LEU A C 1
ATOM 850 O O . LEU A 1 103 ? -9.763 -2.610 24.194 1.00 52.59 103 LEU A O 1
ATOM 854 N N . GLU A 1 104 ? -9.381 -0.875 22.819 1.00 52.66 104 GLU A N 1
ATOM 855 C CA . GLU A 1 104 ? -10.751 -0.778 22.287 1.00 52.66 104 GLU A CA 1
ATOM 856 C C . GLU A 1 104 ? -11.016 -1.773 21.144 1.00 52.66 104 GLU A C 1
ATOM 858 O O . GLU A 1 104 ? -12.162 -2.123 20.886 1.00 52.66 104 GLU A O 1
ATOM 863 N N . LEU A 1 105 ? -9.970 -2.271 20.474 1.00 53.53 105 LEU A N 1
ATOM 864 C CA . LEU A 1 105 ? -10.093 -3.219 19.356 1.00 53.53 105 LEU A CA 1
ATOM 865 C C . LEU A 1 105 ? -10.261 -4.689 19.793 1.00 53.53 105 LEU A C 1
ATOM 867 O O . LEU A 1 105 ? -10.601 -5.532 18.966 1.00 53.53 105 LEU A O 1
ATOM 871 N N . VAL A 1 106 ? -9.998 -5.006 21.066 1.00 53.28 106 VAL A N 1
ATOM 872 C CA . VAL A 1 106 ? -10.044 -6.374 21.633 1.00 53.28 106 VAL A CA 1
ATOM 873 C C . VAL A 1 106 ? -11.167 -6.528 22.680 1.00 53.28 106 VAL A C 1
ATOM 875 O O . VAL A 1 106 ? -11.377 -7.628 23.190 1.00 53.28 106 VAL A O 1
ATOM 878 N N . GLY A 1 107 ? -11.864 -5.433 23.014 1.00 47.50 107 GLY A N 1
ATOM 879 C CA . GLY A 1 107 ? -12.916 -5.370 24.039 1.00 47.50 107 GLY A CA 1
ATOM 880 C C . GLY A 1 107 ? -14.266 -5.903 23.584 1.00 47.50 107 GLY A C 1
ATOM 881 O O . GLY A 1 107 ? -14.758 -5.430 22.538 1.00 47.50 107 GLY A O 1
#

Radius of gyration: 17.34 Å; chains: 1; bounding box: 38×18×62 Å